Protein AF-A0A848L4Y7-F1 (afdb_monomer)

Radius of gyration: 17.82 Å; Cα contacts (8 Å, |Δi|>4): 142; chains: 1; bounding box: 40×26×56 Å

Mean predicted aligned error: 4.3 Å

InterPro domains:
  IPR000298 Cytochrome c oxidase subunit III-like [PF00510] (8-169)
  IPR000298 Cytochrome c oxidase subunit III-like [PS50253] (1-170)
  IPR013833 Cytochrome c oxidase, subunit III, 4-helical bundle [G3DSA:1.20.120.80] (1-170)
  IPR024791 Cytochrome c oxidase subunit III [PTHR11403] (8-169)
  IPR035973 Cytochrome c oxidase subunit III-like superfamily [SSF81452] (8-169)

Organism: NCBI:txid394095

Structure (mmCIF, N/CA/C/O backbone):
data_AF-A0A848L4Y7-F1
#
_entry.id   AF-A0A848L4Y7-F1
#
loop_
_atom_site.group_PDB
_atom_site.id
_atom_site.type_symbol
_atom_site.label_atom_id
_atom_site.label_alt_id
_atom_site.label_comp_id
_atom_site.label_asym_id
_atom_site.label_entity_id
_atom_site.label_seq_id
_atom_site.pdbx_PDB_ins_code
_atom_site.Cartn_x
_atom_site.Cartn_y
_atom_site.Cartn_z
_atom_site.occupancy
_atom_site.B_iso_or_equiv
_atom_site.auth_seq_id
_atom_site.auth_comp_id
_atom_site.auth_asym_id
_atom_site.auth_atom_id
_atom_site.pdbx_PDB_model_num
ATOM 1 N N . MET A 1 1 ? -18.436 4.339 -3.118 1.00 61.44 1 MET A N 1
ATOM 2 C CA . MET A 1 1 ? -18.628 3.350 -4.202 1.00 61.44 1 MET A CA 1
ATOM 3 C C . MET A 1 1 ? -18.121 3.896 -5.533 1.00 61.44 1 MET A C 1
ATOM 5 O O . MET A 1 1 ? -17.167 3.332 -6.042 1.00 61.44 1 MET A O 1
ATOM 9 N N . LEU A 1 2 ? -18.633 5.034 -6.027 1.00 78.38 2 LEU A N 1
ATOM 10 C CA . LEU A 1 2 ? -18.172 5.661 -7.283 1.00 78.38 2 LEU A CA 1
ATOM 11 C C . LEU A 1 2 ? -16.651 5.911 -7.349 1.00 78.38 2 LEU A C 1
ATOM 13 O O . LEU A 1 2 ? -16.025 5.578 -8.346 1.00 78.38 2 LEU A O 1
ATOM 17 N N . GLY A 1 3 ? -16.038 6.405 -6.266 1.00 82.06 3 GLY A N 1
ATOM 18 C CA . GLY A 1 3 ? -14.586 6.629 -6.229 1.00 82.06 3 GLY A CA 1
ATOM 19 C C . GLY A 1 3 ? -13.758 5.355 -6.437 1.00 82.06 3 GLY A C 1
ATOM 20 O O . GLY A 1 3 ? -12.832 5.358 -7.236 1.00 82.06 3 GLY A O 1
ATOM 21 N N . LEU A 1 4 ? -14.117 4.244 -5.782 1.00 82.69 4 LEU A N 1
ATOM 22 C CA . LEU A 1 4 ? -13.416 2.965 -5.964 1.00 82.69 4 LEU A CA 1
ATOM 23 C C . LEU A 1 4 ? -13.576 2.429 -7.389 1.00 82.69 4 LEU A C 1
ATOM 25 O O . LEU A 1 4 ? -12.629 1.868 -7.927 1.00 82.69 4 LEU A O 1
ATOM 29 N N . ALA A 1 5 ? -14.740 2.628 -8.015 1.00 84.75 5 ALA A N 1
ATOM 30 C CA . ALA A 1 5 ? -14.956 2.243 -9.407 1.00 84.75 5 ALA A CA 1
ATOM 31 C C . ALA A 1 5 ? -14.052 3.045 -10.359 1.00 84.75 5 ALA A C 1
ATOM 33 O O . ALA A 1 5 ? -13.375 2.450 -11.192 1.00 84.75 5 ALA A O 1
ATOM 34 N N . ALA A 1 6 ? -13.959 4.367 -10.177 1.00 89.12 6 ALA A N 1
ATOM 35 C CA . ALA A 1 6 ? -13.058 5.212 -10.962 1.00 89.12 6 ALA A CA 1
ATOM 36 C C . ALA A 1 6 ? -11.585 4.794 -10.795 1.00 89.12 6 ALA A C 1
ATOM 38 O O . ALA A 1 6 ? -10.880 4.600 -11.784 1.00 89.12 6 ALA A O 1
ATOM 39 N N . TRP A 1 7 ? -11.140 4.565 -9.554 1.00 88.31 7 TRP A N 1
ATOM 40 C CA . TRP A 1 7 ? -9.792 4.060 -9.278 1.00 88.31 7 TRP A CA 1
ATOM 41 C C . TRP A 1 7 ? -9.551 2.670 -9.875 1.00 88.31 7 TRP A C 1
ATOM 43 O O . TRP A 1 7 ? -8.465 2.409 -10.385 1.00 88.31 7 TRP A O 1
ATOM 53 N N . SER A 1 8 ? -10.557 1.793 -9.861 1.00 89.06 8 SER A N 1
ATOM 54 C CA . SER A 1 8 ? -10.470 0.470 -10.489 1.00 89.06 8 SER A CA 1
ATOM 55 C C . SER A 1 8 ? -10.250 0.597 -11.993 1.00 89.06 8 SER A C 1
ATOM 57 O O . SER A 1 8 ? -9.305 0.016 -12.515 1.00 89.06 8 SER A O 1
ATOM 59 N N . MET A 1 9 ? -11.073 1.396 -12.682 1.00 92.44 9 MET A N 1
ATOM 60 C CA . MET A 1 9 ? -10.925 1.630 -14.123 1.00 92.44 9 MET A CA 1
ATOM 61 C C . MET A 1 9 ? -9.547 2.200 -14.453 1.00 92.44 9 MET A C 1
ATOM 63 O O . MET A 1 9 ? -8.910 1.748 -15.399 1.00 92.44 9 MET A O 1
ATOM 67 N N . PHE A 1 10 ? -9.065 3.140 -13.641 1.00 90.50 10 PHE A N 1
ATOM 68 C CA . PHE A 1 10 ? -7.756 3.751 -13.818 1.00 90.50 10 PHE A CA 1
ATOM 69 C C . PHE A 1 10 ? -6.608 2.737 -13.700 1.00 90.50 10 PHE A C 1
ATOM 71 O O . PHE A 1 10 ? -5.808 2.610 -14.625 1.00 90.50 10 PHE A O 1
ATOM 78 N N . PHE A 1 11 ? -6.545 1.958 -12.616 1.00 90.19 11 PHE A N 1
ATOM 79 C CA . PHE A 1 11 ? -5.480 0.964 -12.445 1.00 90.19 11 PHE A CA 1
ATOM 80 C C . PHE A 1 11 ? -5.570 -0.187 -13.451 1.00 90.19 11 PHE A C 1
ATOM 82 O O . PHE A 1 11 ? -4.536 -0.645 -13.934 1.00 90.19 11 PHE A O 1
ATOM 89 N N . VAL A 1 12 ? -6.779 -0.630 -13.807 1.00 91.31 12 VAL A N 1
ATOM 90 C CA . VAL A 1 12 ? -6.981 -1.645 -14.851 1.00 91.31 12 VAL A CA 1
ATOM 91 C C . VAL A 1 12 ? -6.497 -1.128 -16.203 1.00 91.31 12 VAL A C 1
ATOM 93 O O . VAL A 1 12 ? -5.766 -1.840 -16.884 1.00 91.31 12 VAL A O 1
ATOM 96 N N . ALA A 1 13 ? -6.830 0.111 -16.572 1.00 90.81 13 ALA A N 1
ATOM 97 C CA . ALA A 1 13 ? -6.381 0.709 -17.827 1.00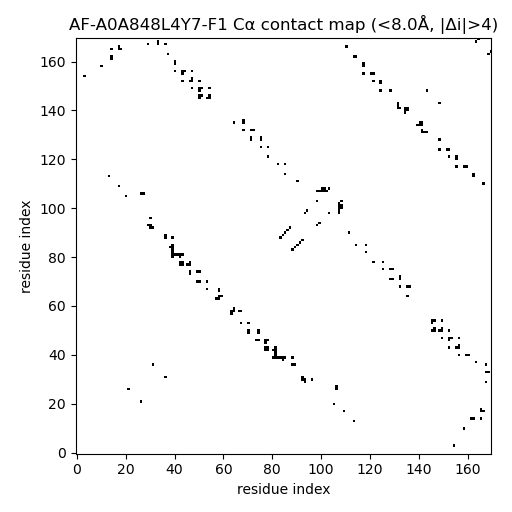 90.81 13 ALA A CA 1
ATOM 98 C C . ALA A 1 13 ? -4.851 0.828 -17.899 1.00 90.81 13 ALA A C 1
ATOM 100 O O . ALA A 1 13 ? -4.261 0.481 -18.920 1.00 90.81 13 ALA A O 1
ATOM 101 N N . LEU A 1 14 ? -4.192 1.257 -16.816 1.00 88.44 14 LEU A N 1
ATOM 102 C CA . LEU A 1 14 ? -2.729 1.352 -16.784 1.00 88.44 14 LEU A CA 1
ATOM 103 C C . LEU A 1 14 ? -2.056 -0.028 -16.820 1.00 88.44 14 LEU A C 1
ATOM 105 O O . LEU A 1 14 ? -1.060 -0.213 -17.513 1.00 88.44 14 LEU A O 1
ATOM 109 N N . THR A 1 15 ? -2.625 -1.010 -16.121 1.00 88.00 15 THR A N 1
ATOM 110 C CA . THR A 1 15 ? -2.140 -2.401 -16.129 1.00 88.00 15 THR A CA 1
ATOM 111 C C . THR A 1 15 ? -2.276 -3.009 -17.527 1.00 88.00 15 THR A C 1
ATOM 113 O O . THR A 1 15 ? -1.338 -3.624 -18.033 1.00 88.00 15 THR A O 1
ATOM 116 N N . PHE A 1 16 ? -3.415 -2.781 -18.188 1.00 89.75 16 PHE A N 1
ATOM 117 C CA . PHE A 1 16 ? -3.637 -3.173 -19.578 1.00 89.75 16 PHE A CA 1
ATOM 118 C C . PHE A 1 16 ? -2.634 -2.504 -20.522 1.00 89.75 16 PHE A C 1
ATOM 120 O O . PHE A 1 16 ? -2.051 -3.181 -21.364 1.00 89.75 16 PHE A O 1
ATOM 127 N N . ALA A 1 17 ? -2.391 -1.199 -20.361 1.00 88.56 17 ALA A N 1
ATOM 128 C CA . ALA A 1 17 ? -1.416 -0.476 -21.170 1.00 88.56 17 ALA A CA 1
ATOM 129 C C . ALA A 1 17 ? -0.012 -1.087 -21.041 1.00 88.56 17 ALA A C 1
ATOM 131 O O . ALA A 1 17 ? 0.658 -1.286 -22.051 1.00 88.56 17 ALA A O 1
ATOM 132 N N . VAL A 1 18 ? 0.414 -1.462 -19.831 1.00 88.81 18 VAL A N 1
ATOM 133 C CA . VAL A 1 18 ? 1.696 -2.157 -19.635 1.00 88.81 18 VAL A CA 1
ATOM 134 C C . VAL A 1 18 ? 1.720 -3.513 -20.322 1.00 88.81 18 VAL A C 1
ATOM 136 O O . VAL A 1 18 ? 2.665 -3.786 -21.058 1.00 88.81 18 VAL A O 1
ATOM 139 N N . GLY A 1 19 ? 0.678 -4.331 -20.156 1.00 87.31 19 GLY A N 1
ATOM 140 C CA . GLY A 1 19 ? 0.574 -5.610 -20.864 1.00 87.31 19 GLY A CA 1
ATOM 141 C C . GLY A 1 19 ? 0.664 -5.438 -22.385 1.00 87.31 19 GLY A C 1
ATOM 142 O O . GLY A 1 19 ? 1.368 -6.184 -23.059 1.00 87.31 19 GLY A O 1
ATOM 143 N N . TRP A 1 20 ? 0.026 -4.397 -22.921 1.00 88.44 20 TRP A N 1
ATOM 144 C CA . TRP A 1 20 ? 0.090 -4.051 -24.338 1.00 88.44 20 TRP A CA 1
ATOM 145 C C . TRP A 1 20 ? 1.500 -3.691 -24.819 1.00 88.44 20 TRP A C 1
ATOM 147 O O . TRP A 1 20 ? 1.932 -4.187 -25.861 1.00 88.44 20 TRP A O 1
ATOM 157 N N . TYR A 1 21 ? 2.237 -2.869 -24.067 1.00 87.00 21 TYR A N 1
ATOM 158 C CA . TYR A 1 21 ? 3.617 -2.511 -24.415 1.00 87.00 21 TYR A CA 1
ATOM 159 C C . TYR A 1 21 ? 4.590 -3.683 -24.260 1.00 87.00 21 TYR A C 1
ATOM 161 O O . TYR A 1 21 ? 5.470 -3.846 -25.100 1.00 87.00 21 TYR A O 1
ATOM 169 N N . ARG A 1 22 ? 4.390 -4.563 -23.270 1.00 86.81 22 ARG A N 1
ATOM 170 C CA . ARG A 1 2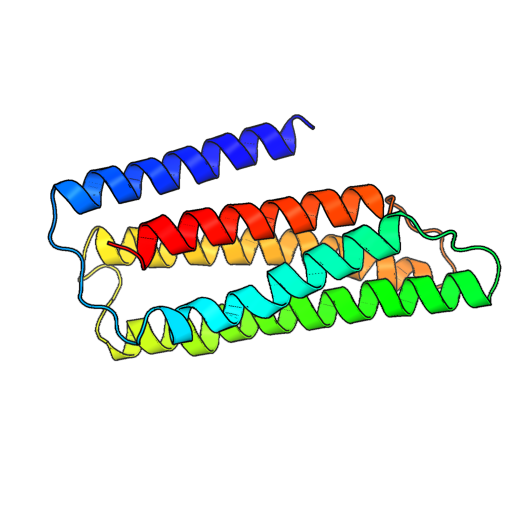2 ? 5.212 -5.775 -23.084 1.00 86.81 22 ARG A CA 1
ATOM 171 C C . ARG A 1 22 ? 5.137 -6.756 -24.249 1.00 86.81 22 ARG A C 1
ATOM 173 O O . ARG A 1 22 ? 6.084 -7.498 -24.477 1.00 86.81 22 ARG A O 1
ATOM 180 N N . MET A 1 23 ? 4.044 -6.742 -25.010 1.00 86.75 23 MET A N 1
ATOM 181 C CA . MET A 1 23 ? 3.923 -7.539 -26.236 1.00 86.75 23 MET A CA 1
ATOM 182 C C . MET A 1 23 ? 4.697 -6.950 -27.428 1.00 86.75 23 MET A C 1
ATOM 184 O O . MET A 1 23 ? 4.797 -7.602 -28.465 1.00 86.75 23 MET A O 1
ATOM 188 N N . ARG A 1 24 ? 5.194 -5.711 -27.323 1.00 86.50 24 ARG A N 1
ATOM 189 C CA . ARG A 1 24 ? 5.793 -4.952 -28.435 1.00 86.50 24 ARG A CA 1
ATOM 190 C C . ARG A 1 24 ? 7.247 -4.576 -28.199 1.00 86.50 24 ARG A C 1
ATOM 192 O O . ARG A 1 24 ? 7.999 -4.462 -29.161 1.00 86.50 24 ARG A O 1
ATOM 199 N N . GLU A 1 25 ? 7.628 -4.382 -26.944 1.00 81.50 25 GLU A N 1
ATOM 200 C CA . GLU A 1 25 ? 8.969 -3.974 -26.547 1.00 81.50 25 GLU A CA 1
ATOM 201 C C . GLU A 1 25 ? 9.595 -5.025 -25.622 1.00 81.50 25 GLU A C 1
ATOM 203 O O . GLU A 1 25 ? 8.898 -5.574 -24.762 1.00 81.50 25 GLU A O 1
ATOM 208 N N . PRO A 1 26 ? 10.904 -5.310 -25.763 1.00 83.56 26 PRO A N 1
ATOM 209 C CA . PRO A 1 26 ? 11.611 -6.174 -24.830 1.00 83.56 26 PRO A CA 1
ATOM 210 C C . PRO A 1 26 ? 11.500 -5.625 -23.406 1.00 83.56 26 PRO A C 1
ATOM 212 O O . PRO A 1 26 ? 11.896 -4.493 -23.130 1.00 83.56 26 PRO A O 1
ATOM 215 N N . TRP A 1 27 ? 10.968 -6.431 -22.489 1.00 86.19 27 TRP A N 1
ATOM 216 C CA . TRP A 1 27 ? 10.927 -6.061 -21.078 1.00 86.19 27 TRP A CA 1
ATOM 217 C C . TRP A 1 27 ? 12.290 -6.327 -20.428 1.00 86.19 27 TRP A C 1
ATOM 219 O O . TRP A 1 27 ? 12.876 -7.385 -20.684 1.00 86.19 27 TRP A O 1
ATOM 229 N N . PRO A 1 28 ? 12.806 -5.414 -19.588 1.00 88.81 28 PRO A N 1
ATOM 230 C CA . PRO A 1 28 ? 14.099 -5.597 -18.945 1.00 88.81 28 PRO A CA 1
ATOM 231 C C . PRO A 1 28 ? 14.109 -6.848 -18.051 1.00 88.81 28 PRO A C 1
ATOM 233 O O . PRO A 1 28 ? 13.078 -7.201 -17.460 1.00 88.81 28 PRO A O 1
ATOM 236 N N . PRO A 1 29 ? 15.265 -7.527 -17.931 1.00 90.44 29 PRO A N 1
ATOM 237 C CA . PRO A 1 29 ? 15.406 -8.654 -17.021 1.00 90.44 29 PRO A CA 1
ATOM 238 C C . PRO A 1 29 ? 15.150 -8.210 -15.577 1.00 90.44 29 PRO A C 1
ATOM 240 O O . PRO A 1 29 ? 15.443 -7.080 -15.185 1.00 90.44 29 PRO A O 1
ATOM 243 N N . LEU A 1 30 ? 14.580 -9.112 -14.777 1.00 92.00 30 LEU A N 1
ATOM 244 C CA . LEU A 1 30 ? 14.271 -8.808 -13.386 1.00 92.00 30 LEU A CA 1
ATOM 245 C C . LEU A 1 30 ? 15.560 -8.658 -12.560 1.00 92.00 30 LEU A C 1
ATOM 247 O O . LEU A 1 30 ? 16.443 -9.512 -12.661 1.00 92.00 30 LEU A O 1
ATOM 251 N N . PRO A 1 31 ? 15.642 -7.653 -11.668 1.00 91.94 31 PRO A N 1
ATOM 252 C CA . PRO A 1 31 ? 16.822 -7.434 -10.829 1.00 91.94 31 PRO A CA 1
ATOM 253 C C . PRO A 1 31 ? 16.983 -8.495 -9.731 1.00 91.94 31 PRO A C 1
ATOM 255 O O . PRO A 1 31 ? 18.067 -8.676 -9.183 1.00 91.94 31 PRO A O 1
ATOM 258 N N . LEU A 1 32 ? 15.886 -9.165 -9.370 1.00 93.50 32 LEU A N 1
ATOM 259 C CA . LEU A 1 32 ? 15.784 -10.170 -8.316 1.00 93.50 32 LEU A CA 1
ATOM 260 C C . LEU A 1 32 ? 14.794 -11.255 -8.754 1.00 93.50 32 LEU A C 1
ATOM 262 O O . LEU A 1 32 ? 14.016 -11.062 -9.689 1.00 93.50 32 LEU A O 1
ATOM 266 N N . SER A 1 33 ? 14.774 -12.391 -8.050 1.00 94.44 33 SER A N 1
ATOM 267 C CA . SER A 1 33 ? 13.760 -13.417 -8.306 1.00 94.44 33 SER A CA 1
ATOM 268 C C . SER A 1 33 ? 12.343 -12.872 -8.046 1.00 94.44 33 SER A C 1
ATOM 270 O O . SER A 1 33 ? 12.162 -12.061 -7.129 1.00 94.44 33 SER A O 1
ATOM 272 N N . PRO A 1 34 ? 11.312 -13.341 -8.780 1.00 93.50 34 PRO A N 1
ATOM 273 C CA . PRO A 1 34 ? 9.931 -12.904 -8.559 1.00 93.50 34 PRO A CA 1
ATOM 274 C C . PRO A 1 34 ? 9.489 -13.048 -7.095 1.00 93.50 34 PRO A C 1
ATOM 276 O O . PRO A 1 34 ? 8.859 -12.158 -6.536 1.00 93.50 34 PRO A O 1
ATOM 279 N N . VAL A 1 35 ? 9.913 -14.127 -6.429 1.00 94.19 35 VAL A N 1
ATOM 280 C CA . VAL A 1 35 ? 9.612 -14.380 -5.011 1.00 94.19 35 VAL A CA 1
ATOM 281 C C . VAL A 1 35 ? 10.127 -13.261 -4.104 1.00 94.19 35 VAL A C 1
ATOM 283 O O . VAL A 1 35 ? 9.398 -12.816 -3.220 1.00 94.19 35 VAL A O 1
ATOM 286 N N . LEU A 1 36 ? 11.354 -12.776 -4.323 1.00 94.81 36 LEU A N 1
ATOM 287 C CA . LEU A 1 36 ? 11.899 -11.661 -3.544 1.00 94.81 36 LEU A CA 1
ATOM 288 C C . LEU A 1 36 ? 11.128 -10.366 -3.821 1.00 94.81 36 LEU A C 1
ATOM 290 O O . LEU A 1 36 ? 10.795 -9.639 -2.888 1.00 94.81 36 LEU A O 1
ATOM 294 N N . LEU A 1 37 ? 10.769 -10.114 -5.082 1.00 94.00 37 LEU A N 1
ATOM 295 C CA . LEU A 1 37 ? 9.968 -8.950 -5.476 1.00 94.00 37 LEU A CA 1
ATOM 296 C C . LEU A 1 37 ? 8.529 -9.000 -4.929 1.00 94.00 37 LEU A C 1
ATOM 298 O O . LEU A 1 37 ? 7.886 -7.959 -4.804 1.00 94.00 37 LEU A O 1
ATOM 302 N N . ALA A 1 38 ? 8.030 -10.182 -4.553 1.00 95.31 38 ALA A N 1
ATOM 303 C CA . ALA A 1 38 ? 6.717 -10.361 -3.937 1.00 95.31 38 ALA A CA 1
ATOM 304 C C . ALA A 1 38 ? 6.696 -10.051 -2.429 1.00 95.31 38 ALA A C 1
ATOM 306 O O . ALA A 1 38 ? 5.622 -9.796 -1.877 1.00 95.31 38 ALA A O 1
ATOM 307 N N . LEU A 1 39 ? 7.853 -10.056 -1.750 1.00 96.12 39 LEU A N 1
ATOM 308 C CA . LEU A 1 39 ? 7.941 -9.890 -0.292 1.00 96.12 39 LEU A CA 1
ATOM 309 C C . LEU A 1 39 ? 7.244 -8.629 0.247 1.00 96.12 39 LEU A C 1
ATOM 311 O O . LEU A 1 39 ? 6.551 -8.748 1.262 1.00 96.12 39 LEU A O 1
ATOM 315 N N . PRO A 1 40 ? 7.336 -7.446 -0.398 1.00 95.94 40 PRO A N 1
ATOM 316 C CA . PRO A 1 40 ? 6.637 -6.256 0.080 1.00 95.94 40 PRO A CA 1
ATOM 317 C C . PRO A 1 40 ? 5.115 -6.438 0.133 1.00 95.94 40 PRO A C 1
ATOM 319 O O . PRO A 1 40 ? 4.465 -5.841 0.986 1.00 95.94 40 PRO A O 1
ATOM 322 N N . GLY A 1 41 ? 4.534 -7.296 -0.711 1.00 96.38 41 GLY A N 1
ATOM 323 C CA . GLY A 1 41 ? 3.096 -7.564 -0.719 1.00 96.38 41 GLY A CA 1
ATOM 324 C C . GLY A 1 41 ? 2.591 -8.405 0.453 1.00 96.38 41 GLY A C 1
ATOM 325 O O . GLY A 1 41 ? 1.393 -8.386 0.741 1.00 96.38 41 GLY A O 1
ATOM 326 N N . LEU A 1 42 ? 3.470 -9.105 1.180 1.00 97.00 42 LEU A N 1
ATOM 327 C CA . LEU A 1 42 ? 3.076 -9.912 2.341 1.00 97.00 42 LEU A CA 1
ATOM 328 C C . LEU A 1 42 ? 2.370 -9.067 3.424 1.00 97.00 42 LEU A C 1
ATOM 330 O O . LEU A 1 42 ? 1.279 -9.460 3.850 1.00 97.00 42 LEU A O 1
ATOM 334 N N . PRO A 1 43 ? 2.891 -7.888 3.827 1.00 98.00 43 PRO A N 1
ATOM 335 C CA . PRO A 1 43 ? 2.170 -6.960 4.694 1.00 98.00 43 PRO A CA 1
ATOM 336 C C . PRO A 1 43 ? 0.771 -6.558 4.205 1.00 98.00 43 PRO A C 1
ATOM 338 O O . PRO A 1 43 ? -0.137 -6.424 5.028 1.00 98.00 43 PRO A O 1
ATOM 341 N N . LEU A 1 44 ? 0.559 -6.393 2.892 1.00 97.31 44 LEU A N 1
ATOM 342 C CA . LEU A 1 44 ? -0.762 -6.058 2.344 1.00 97.31 44 LEU A CA 1
ATOM 343 C C . LEU A 1 44 ? -1.748 -7.208 2.549 1.00 97.31 44 LEU A C 1
ATOM 345 O O . LEU A 1 44 ? -2.849 -6.995 3.059 1.00 97.31 44 LEU A O 1
ATOM 349 N N . ILE A 1 45 ? -1.337 -8.435 2.222 1.00 97.19 45 ILE A N 1
ATOM 350 C CA . ILE A 1 45 ? -2.160 -9.637 2.404 1.00 97.19 45 ILE A CA 1
ATOM 351 C C . ILE A 1 45 ? -2.468 -9.848 3.893 1.00 97.19 45 ILE A C 1
ATOM 353 O O . ILE A 1 45 ? -3.624 -10.064 4.266 1.00 97.19 45 ILE A O 1
ATOM 357 N N . ALA A 1 46 ? -1.462 -9.712 4.759 1.00 97.62 46 ALA A N 1
ATOM 358 C CA . ALA A 1 46 ? -1.637 -9.809 6.204 1.00 97.62 46 ALA A CA 1
ATOM 359 C C . ALA A 1 46 ? -2.618 -8.748 6.731 1.00 97.62 46 ALA A C 1
ATOM 361 O O . ALA A 1 46 ? -3.550 -9.080 7.468 1.00 97.62 46 ALA A O 1
ATOM 362 N N . GLY A 1 47 ? -2.467 -7.490 6.305 1.00 96.69 47 GLY A N 1
ATOM 363 C CA . GLY A 1 47 ? -3.345 -6.387 6.702 1.00 96.69 47 GLY A CA 1
ATOM 364 C C . GLY A 1 47 ? -4.776 -6.553 6.197 1.00 96.69 47 GLY A C 1
ATOM 365 O O . GLY A 1 47 ? -5.724 -6.236 6.912 1.00 96.69 47 GLY A O 1
ATOM 366 N N . SER A 1 48 ? -4.940 -7.140 5.010 1.00 95.81 48 SER A N 1
ATOM 367 C CA . SER A 1 48 ? -6.230 -7.460 4.398 1.00 95.81 48 SER A CA 1
ATOM 368 C C . SER A 1 48 ? -6.995 -8.463 5.263 1.00 95.81 48 SER A C 1
ATOM 370 O O . SER A 1 48 ? -8.131 -8.211 5.671 1.00 95.81 48 SER A O 1
ATOM 372 N N . ILE A 1 49 ? -6.342 -9.562 5.648 1.00 95.81 49 ILE A N 1
ATOM 373 C CA . ILE A 1 49 ? -6.924 -10.574 6.539 1.00 95.81 49 ILE A CA 1
ATOM 374 C C . ILE A 1 49 ? -7.209 -9.979 7.928 1.00 95.81 49 ILE A C 1
ATOM 376 O O . ILE A 1 49 ? -8.270 -10.226 8.509 1.00 95.81 49 ILE A O 1
ATOM 380 N N . TRP A 1 50 ? -6.275 -9.187 8.458 1.00 95.50 50 TRP A N 1
ATOM 381 C CA . TRP A 1 50 ? -6.392 -8.543 9.764 1.00 95.50 50 TRP A CA 1
ATOM 382 C C . TRP A 1 50 ? -7.599 -7.602 9.834 1.00 95.50 50 TRP A C 1
ATOM 384 O O . TRP A 1 50 ? -8.447 -7.756 10.714 1.00 95.50 50 TRP A O 1
ATOM 394 N N . LEU A 1 51 ? -7.729 -6.675 8.879 1.00 93.75 51 LEU A N 1
ATOM 395 C CA . LEU A 1 51 ? -8.853 -5.739 8.800 1.00 93.75 51 LEU A CA 1
ATOM 396 C C . LEU A 1 51 ? -10.175 -6.441 8.524 1.00 93.75 51 LEU A C 1
ATOM 398 O O . LEU A 1 51 ? -11.192 -6.048 9.092 1.00 93.75 51 LEU A O 1
ATOM 402 N N . HIS A 1 52 ? -10.175 -7.494 7.705 1.00 93.94 52 HIS A N 1
ATOM 403 C CA . HIS A 1 52 ? -11.379 -8.281 7.472 1.00 93.94 52 HIS A CA 1
ATOM 404 C C . HIS A 1 52 ? -11.911 -8.872 8.783 1.00 93.94 52 HIS A C 1
ATOM 406 O O . HIS A 1 52 ? -13.087 -8.701 9.110 1.00 93.94 52 HIS A O 1
ATOM 412 N N . ARG A 1 53 ? -11.039 -9.504 9.580 1.00 92.88 53 ARG A N 1
ATOM 413 C CA . ARG A 1 53 ? -11.412 -10.052 10.894 1.00 92.88 53 ARG A CA 1
ATOM 414 C C . ARG A 1 53 ? -11.817 -8.954 11.873 1.00 92.88 53 ARG A C 1
ATOM 416 O O . ARG A 1 53 ? -12.848 -9.089 12.526 1.00 92.88 53 ARG A O 1
ATOM 423 N N . ALA A 1 54 ? -11.057 -7.861 11.928 1.00 91.50 54 ALA A N 1
ATOM 424 C CA . ALA A 1 54 ? -11.368 -6.709 12.768 1.00 91.50 54 ALA A CA 1
ATOM 425 C C . ALA A 1 54 ? -12.749 -6.123 12.431 1.00 91.50 54 ALA A C 1
ATOM 427 O O . ALA A 1 54 ? -13.544 -5.867 13.324 1.00 91.50 54 ALA A O 1
ATOM 428 N N . SER A 1 55 ? -13.099 -6.002 11.148 1.00 90.31 55 SER A N 1
ATOM 429 C CA . SER A 1 55 ? -14.386 -5.443 10.711 1.00 90.31 55 SER A CA 1
ATOM 430 C C . SER A 1 55 ? -15.618 -6.239 11.159 1.00 90.31 55 SER A C 1
ATOM 432 O O . SER A 1 55 ? -16.722 -5.700 11.149 1.00 90.31 55 SER A O 1
ATOM 434 N N . ARG A 1 56 ? -15.438 -7.506 11.554 1.00 88.75 56 ARG A N 1
ATOM 435 C CA . ARG A 1 56 ? -16.503 -8.390 12.051 1.00 88.75 56 ARG A CA 1
ATOM 436 C C . ARG A 1 56 ? -16.596 -8.424 13.577 1.00 88.75 56 ARG A C 1
ATOM 438 O O . ARG A 1 56 ? -17.521 -9.034 14.104 1.00 88.75 56 ARG A O 1
ATOM 445 N N . ALA A 1 57 ? -15.641 -7.822 14.282 1.00 87.62 57 ALA A N 1
ATOM 446 C CA . ALA A 1 57 ? -15.628 -7.777 15.735 1.00 87.62 57 ALA A CA 1
ATOM 447 C C . ALA A 1 57 ? -16.426 -6.579 16.268 1.00 87.62 57 ALA A C 1
ATOM 449 O O . ALA A 1 57 ? -16.469 -5.511 15.658 1.00 87.62 57 ALA A O 1
ATOM 450 N N . THR A 1 58 ? -17.012 -6.751 17.451 1.00 85.19 58 THR A N 1
ATOM 451 C CA . THR A 1 58 ? -17.672 -5.669 18.186 1.00 85.19 58 THR A CA 1
ATOM 452 C C . THR A 1 58 ? -16.670 -4.995 19.116 1.00 85.19 58 THR A C 1
ATOM 454 O O . THR A 1 58 ? -16.020 -5.656 19.928 1.00 85.19 58 THR A O 1
ATOM 457 N N . TYR A 1 59 ? -16.568 -3.671 19.021 1.00 86.56 59 TYR A N 1
ATOM 458 C CA . TYR A 1 59 ? -15.705 -2.852 19.869 1.00 86.56 59 TYR A CA 1
ATOM 459 C C . TYR A 1 59 ? -16.583 -1.984 20.768 1.00 86.56 59 TYR A C 1
ATOM 461 O O . TYR A 1 59 ? -16.981 -0.889 20.384 1.00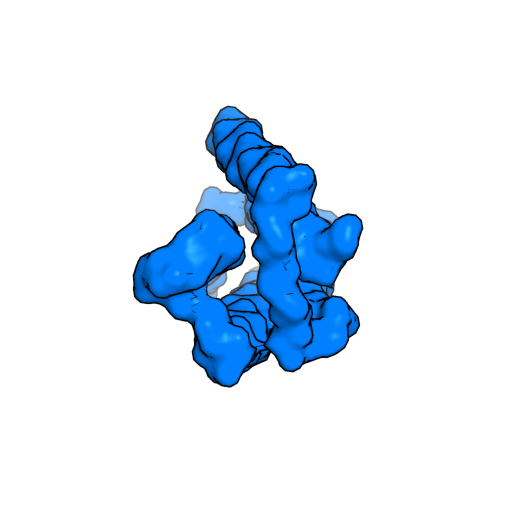 86.56 59 TYR A O 1
ATOM 469 N N . ALA A 1 60 ? -16.912 -2.502 21.951 1.00 83.88 60 ALA A N 1
ATOM 470 C CA . ALA A 1 60 ? -17.706 -1.801 22.955 1.00 83.88 60 ALA A CA 1
ATOM 471 C C . ALA A 1 60 ? -16.917 -1.640 24.261 1.00 83.88 60 ALA A C 1
ATOM 473 O O . ALA A 1 60 ? -16.096 -2.489 24.615 1.00 83.88 60 ALA A O 1
ATOM 474 N N . GLY A 1 61 ? -17.173 -0.539 24.968 1.00 86.12 61 GLY A N 1
ATOM 475 C CA . GLY A 1 61 ? -16.520 -0.220 26.236 1.00 86.12 61 GLY A CA 1
ATOM 476 C C . GLY A 1 61 ? -15.014 0.087 26.130 1.00 86.12 61 GLY A C 1
ATOM 477 O O . GLY A 1 61 ? -14.451 0.143 25.029 1.00 86.12 61 GLY A O 1
ATOM 478 N N . PRO A 1 62 ? -14.340 0.285 27.278 1.00 85.06 62 PRO A N 1
ATOM 479 C CA . PRO A 1 62 ? -12.921 0.655 27.334 1.00 85.06 62 PRO A CA 1
ATOM 480 C C . PRO A 1 62 ? -11.989 -0.388 26.700 1.00 85.06 62 PRO A C 1
ATOM 482 O O . PRO A 1 62 ? -11.037 -0.047 25.996 1.00 85.06 62 PRO A O 1
ATOM 485 N N . GLU A 1 63 ? -12.283 -1.677 26.886 1.00 87.69 63 GLU A N 1
ATOM 486 C CA . GLU A 1 63 ? -11.499 -2.757 26.278 1.00 87.69 63 GLU A CA 1
ATOM 487 C C . GLU A 1 63 ? -11.679 -2.824 24.761 1.00 87.69 63 GLU A C 1
ATOM 489 O O . GLU A 1 63 ? -10.704 -3.009 24.028 1.00 87.69 63 GLU A O 1
ATOM 494 N N . GLY A 1 64 ? -12.908 -2.626 24.273 1.00 87.56 64 GLY A N 1
ATOM 495 C CA . GLY A 1 64 ? -13.191 -2.515 22.845 1.00 87.56 64 GLY A CA 1
ATOM 496 C C . GLY A 1 64 ? -12.433 -1.349 22.218 1.00 87.56 64 GLY A C 1
ATOM 497 O O . GLY A 1 64 ? -11.796 -1.516 21.181 1.00 87.56 64 GLY A O 1
ATOM 498 N N . HIS A 1 65 ? -12.404 -0.198 22.887 1.00 86.94 65 HIS A N 1
ATOM 499 C CA . HIS A 1 65 ? -11.637 0.960 22.435 1.00 86.94 65 HIS A CA 1
ATOM 500 C C . HIS A 1 65 ? -10.136 0.645 22.305 1.00 86.94 65 HIS A C 1
ATOM 502 O O . HIS A 1 65 ? -9.531 0.901 21.261 1.00 86.94 65 HIS A O 1
ATOM 508 N N . ARG A 1 66 ? -9.539 0.007 23.322 1.00 89.94 66 ARG A N 1
ATOM 509 C CA . ARG A 1 66 ? -8.129 -0.418 23.286 1.00 89.94 66 ARG A CA 1
ATOM 510 C C . ARG A 1 66 ? -7.854 -1.399 22.143 1.00 89.94 66 ARG A C 1
ATOM 512 O O . ARG A 1 66 ? -6.875 -1.244 21.417 1.00 89.94 66 ARG A O 1
ATOM 519 N N . ARG A 1 67 ? -8.722 -2.396 21.953 1.00 91.31 67 ARG A N 1
ATOM 520 C CA . ARG A 1 67 ? -8.600 -3.385 20.867 1.00 91.31 67 ARG A CA 1
ATOM 521 C C . ARG A 1 67 ? -8.713 -2.743 19.486 1.00 91.31 67 ARG A C 1
ATOM 523 O O . ARG A 1 67 ? -8.012 -3.172 18.572 1.00 91.31 67 ARG A O 1
ATOM 530 N N . LEU A 1 68 ? -9.560 -1.726 19.334 1.00 91.00 68 LEU A N 1
ATOM 531 C CA . LEU A 1 68 ? -9.688 -0.976 18.088 1.00 91.00 68 LEU A CA 1
ATOM 532 C C . LEU A 1 68 ? -8.406 -0.194 17.782 1.00 91.00 68 LEU A C 1
ATOM 534 O O . LEU A 1 68 ? -7.901 -0.279 16.666 1.00 91.00 68 LEU A O 1
ATOM 538 N N . LEU A 1 69 ? -7.828 0.491 18.775 1.00 92.12 69 LEU A N 1
ATOM 539 C CA . LEU A 1 69 ? -6.541 1.178 18.618 1.00 92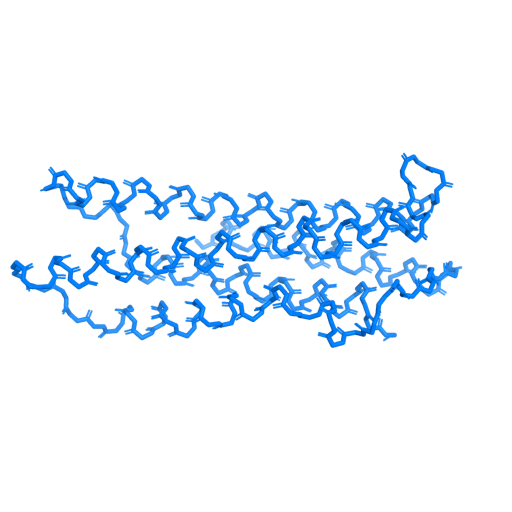.12 69 LEU A CA 1
ATOM 540 C C . LEU A 1 69 ? -5.412 0.220 18.227 1.00 92.12 69 LEU A C 1
ATOM 542 O O . LEU A 1 69 ? -4.654 0.527 17.312 1.00 92.12 69 LEU A O 1
ATOM 546 N N . ILE A 1 70 ? -5.332 -0.956 18.858 1.00 93.06 70 ILE A N 1
ATOM 547 C CA . ILE A 1 70 ? -4.355 -1.995 18.489 1.00 93.06 70 ILE A CA 1
ATOM 548 C C . ILE A 1 70 ? -4.575 -2.448 17.042 1.00 93.06 70 ILE A C 1
ATOM 550 O O . ILE A 1 70 ? -3.615 -2.579 16.284 1.00 93.06 70 ILE A O 1
ATOM 554 N N . ALA A 1 71 ? -5.831 -2.658 16.637 1.00 93.06 71 ALA A N 1
ATOM 555 C CA . ALA A 1 71 ? -6.146 -3.076 15.279 1.00 93.06 71 ALA A CA 1
ATOM 556 C C . ALA A 1 71 ? -5.711 -2.030 14.241 1.00 93.06 71 ALA A C 1
ATOM 558 O O . ALA A 1 71 ? -5.084 -2.403 13.252 1.00 93.06 71 ALA A O 1
ATOM 559 N N . LEU A 1 72 ? -5.994 -0.743 14.476 1.00 93.69 72 LEU A N 1
ATOM 560 C CA . LEU A 1 72 ? -5.580 0.344 13.582 1.00 93.69 72 LEU A CA 1
ATOM 561 C C . LEU A 1 72 ? -4.057 0.552 13.597 1.00 93.69 72 LEU A C 1
ATOM 563 O O . LEU A 1 72 ? -3.456 0.720 12.540 1.00 93.69 72 LEU A O 1
ATOM 567 N N . GLY A 1 73 ? -3.423 0.481 14.770 1.00 95.25 73 GLY A N 1
ATOM 568 C CA . GLY A 1 73 ? -1.971 0.590 14.918 1.00 95.25 73 GLY A CA 1
ATOM 569 C C . GLY A 1 73 ? -1.219 -0.512 14.171 1.00 95.25 73 GLY A C 1
ATOM 570 O O . GLY A 1 73 ? -0.279 -0.222 13.436 1.00 95.25 73 GLY A O 1
ATOM 571 N N . GLY A 1 74 ? -1.676 -1.765 14.272 1.00 95.94 74 GLY A N 1
ATOM 572 C CA . GLY A 1 74 ? -1.087 -2.882 13.527 1.00 95.94 74 GLY A CA 1
ATOM 573 C C . GLY A 1 74 ? -1.170 -2.688 12.011 1.00 95.94 74 GLY A C 1
ATOM 574 O O . GLY A 1 74 ? -0.212 -2.950 11.291 1.00 95.94 74 GLY A O 1
ATOM 575 N N . VAL A 1 75 ? -2.285 -2.147 11.524 1.00 95.44 75 VAL A N 1
ATOM 576 C CA . VAL A 1 75 ? -2.488 -1.852 10.099 1.00 95.44 75 VAL A CA 1
ATOM 577 C C . VAL A 1 75 ? -1.568 -0.730 9.615 1.00 95.44 75 VAL A C 1
ATOM 579 O O . VAL A 1 75 ? -1.004 -0.832 8.527 1.00 95.44 75 VAL A O 1
ATOM 582 N N . LEU A 1 76 ? -1.346 0.305 10.430 1.00 97.12 76 LEU A N 1
ATOM 583 C CA . LEU A 1 76 ? -0.373 1.357 10.122 1.00 97.12 76 LEU A CA 1
ATOM 584 C C . LEU A 1 76 ? 1.049 0.796 9.994 1.00 97.12 76 LEU A C 1
ATOM 586 O O . LEU A 1 76 ? 1.749 1.130 9.039 1.00 97.12 76 LEU A O 1
ATOM 590 N N . VAL A 1 77 ? 1.451 -0.100 10.902 1.00 98.19 77 VAL A N 1
ATOM 591 C CA . VAL A 1 77 ? 2.758 -0.777 10.836 1.00 98.19 77 VAL A CA 1
ATOM 592 C C . VAL A 1 77 ? 2.879 -1.609 9.561 1.00 98.19 77 VAL A C 1
ATOM 594 O O . VAL A 1 77 ? 3.858 -1.465 8.833 1.00 98.19 77 VAL A O 1
ATOM 597 N N . LEU A 1 78 ? 1.874 -2.430 9.241 1.00 98.19 78 LEU A N 1
ATOM 598 C CA . LEU A 1 78 ? 1.877 -3.250 8.025 1.00 98.19 78 LEU A CA 1
ATOM 599 C C . LEU A 1 78 ? 1.971 -2.395 6.755 1.00 98.19 78 LEU A C 1
ATOM 601 O O . LEU A 1 78 ? 2.680 -2.750 5.816 1.00 98.19 78 LEU A O 1
ATOM 605 N N . GLY A 1 79 ? 1.307 -1.242 6.726 1.00 97.50 79 GLY A N 1
ATOM 606 C CA . GLY A 1 79 ? 1.380 -0.348 5.577 1.00 97.50 79 GLY A CA 1
ATOM 607 C C . GLY A 1 79 ? 2.708 0.389 5.463 1.00 97.50 79 GLY A C 1
ATOM 608 O O . GLY A 1 79 ? 3.205 0.594 4.353 1.00 97.50 79 GLY A O 1
ATOM 609 N N . GLY A 1 80 ? 3.315 0.729 6.601 1.00 97.75 80 GLY A N 1
ATOM 610 C CA . GLY A 1 80 ? 4.687 1.221 6.660 1.00 97.75 80 GLY A CA 1
ATOM 611 C C . GLY A 1 80 ? 5.677 0.189 6.119 1.00 97.75 80 GLY A C 1
ATOM 612 O O . GLY A 1 80 ? 6.503 0.531 5.278 1.00 97.75 80 GLY A O 1
ATOM 613 N N . LEU A 1 81 ? 5.539 -1.082 6.514 1.00 98.19 81 LEU A N 1
ATOM 614 C CA . LEU A 1 81 ? 6.368 -2.183 6.007 1.00 98.19 81 LEU A CA 1
ATOM 615 C C . LEU A 1 81 ? 6.218 -2.374 4.493 1.00 98.19 81 LEU A C 1
ATOM 617 O O . LEU A 1 81 ? 7.226 -2.526 3.808 1.00 98.19 81 LEU A O 1
ATOM 621 N N . TYR A 1 82 ? 4.993 -2.314 3.960 1.00 97.94 82 TYR A N 1
ATOM 622 C CA . TYR A 1 82 ? 4.771 -2.336 2.511 1.00 97.94 82 TYR A CA 1
ATOM 623 C C . TYR A 1 82 ? 5.500 -1.179 1.816 1.00 97.94 82 TYR A C 1
ATOM 625 O O . TYR A 1 82 ? 6.258 -1.400 0.876 1.00 97.94 82 TYR A O 1
ATOM 633 N N . THR A 1 83 ? 5.308 0.049 2.304 1.00 97.12 83 THR A N 1
ATOM 634 C CA . THR A 1 83 ? 5.892 1.256 1.697 1.00 97.12 83 THR A CA 1
ATOM 635 C C . THR A 1 83 ? 7.421 1.211 1.728 1.00 97.12 83 THR A C 1
ATOM 637 O O . THR A 1 83 ? 8.072 1.482 0.719 1.00 97.12 83 THR A O 1
ATOM 640 N N . ALA A 1 84 ? 7.998 0.803 2.861 1.00 97.00 84 ALA A N 1
ATOM 641 C CA . ALA A 1 84 ? 9.436 0.628 3.022 1.00 97.00 84 ALA A CA 1
ATOM 642 C C . ALA A 1 84 ? 9.983 -0.497 2.133 1.00 97.00 84 ALA A C 1
ATOM 644 O O . ALA A 1 84 ? 11.035 -0.329 1.526 1.00 97.00 84 ALA A O 1
ATOM 645 N N . GLY A 1 85 ? 9.266 -1.618 2.001 1.00 96.62 85 GLY A N 1
ATOM 646 C CA . GLY A 1 85 ? 9.633 -2.705 1.094 1.00 96.62 85 GLY A CA 1
ATOM 647 C C . GLY A 1 85 ? 9.567 -2.286 -0.376 1.00 96.62 85 GLY A C 1
ATOM 648 O O . GLY A 1 85 ? 10.474 -2.591 -1.146 1.00 96.62 85 GLY A O 1
ATOM 649 N N . GLN A 1 86 ? 8.546 -1.525 -0.769 1.00 96.00 86 GLN A N 1
ATOM 650 C CA . GLN A 1 86 ? 8.424 -1.025 -2.135 1.00 96.00 86 GLN A CA 1
ATOM 651 C C . GLN A 1 86 ? 9.580 -0.066 -2.469 1.00 96.00 86 GLN A C 1
ATOM 653 O O . GLN A 1 86 ? 10.262 -0.254 -3.475 1.00 96.00 86 GLN A O 1
ATOM 658 N N . ALA A 1 87 ? 9.872 0.902 -1.599 1.00 95.12 87 ALA A N 1
ATOM 659 C CA . ALA A 1 87 ? 10.985 1.826 -1.807 1.00 95.12 87 ALA A CA 1
ATOM 660 C C . ALA A 1 87 ? 12.358 1.125 -1.725 1.00 95.12 87 ALA A C 1
ATOM 662 O O . ALA A 1 87 ? 13.187 1.258 -2.619 1.00 95.12 87 ALA A O 1
ATOM 663 N N . GLY A 1 88 ? 12.599 0.358 -0.662 1.00 94.62 88 GLY A N 1
ATOM 664 C CA . GLY A 1 88 ? 13.917 -0.181 -0.332 1.00 94.62 88 GLY A CA 1
ATOM 665 C C . GLY A 1 88 ? 14.272 -1.486 -1.035 1.00 94.62 88 GLY A C 1
ATOM 666 O O . GLY A 1 88 ? 15.416 -1.653 -1.435 1.00 94.62 88 GLY A O 1
ATOM 667 N N . LEU A 1 89 ? 13.328 -2.417 -1.200 1.00 94.19 89 LEU A N 1
ATOM 668 C CA . LEU A 1 89 ? 13.616 -3.684 -1.876 1.00 94.19 89 LEU A CA 1
ATOM 669 C C . LEU A 1 89 ? 13.441 -3.546 -3.385 1.00 94.19 89 LEU A C 1
ATOM 671 O O . LEU A 1 89 ? 14.343 -3.918 -4.118 1.00 94.19 89 LEU A O 1
ATOM 675 N N . THR A 1 90 ? 12.312 -3.000 -3.850 1.00 93.81 90 THR A N 1
ATOM 676 C CA . THR A 1 90 ? 12.000 -3.001 -5.292 1.00 93.81 90 THR A CA 1
ATOM 677 C C . THR A 1 90 ? 12.574 -1.792 -6.031 1.00 93.81 90 THR A C 1
ATOM 679 O O . THR A 1 90 ? 13.311 -1.959 -6.999 1.00 93.81 90 THR A O 1
ATOM 682 N N . HIS A 1 91 ? 12.303 -0.555 -5.598 1.00 93.19 91 HIS A N 1
ATOM 683 C CA . HIS A 1 91 ? 12.781 0.641 -6.311 1.00 93.19 91 HIS A CA 1
ATOM 684 C C . HIS A 1 91 ? 14.306 0.730 -6.324 1.00 93.19 91 HIS A C 1
ATOM 686 O O . HIS A 1 91 ? 14.879 0.949 -7.389 1.00 93.19 91 HIS A O 1
ATOM 692 N N . VAL A 1 92 ? 14.963 0.476 -5.188 1.00 94.19 92 VAL A N 1
ATOM 693 C CA . VAL A 1 92 ? 16.433 0.428 -5.123 1.00 94.19 92 VAL A CA 1
ATOM 694 C C . VAL A 1 92 ? 17.003 -0.729 -5.950 1.00 94.19 92 VAL A C 1
ATOM 696 O O . VAL A 1 92 ? 18.011 -0.524 -6.621 1.00 94.19 92 VAL A O 1
ATOM 699 N N . SER A 1 93 ? 16.383 -1.921 -5.972 1.00 92.94 93 SER A N 1
ATOM 700 C CA . SER A 1 93 ? 16.898 -3.021 -6.806 1.00 92.94 93 SER A CA 1
ATOM 701 C C . SER A 1 93 ? 16.851 -2.680 -8.291 1.00 92.94 93 SER A C 1
ATOM 703 O O . SER A 1 93 ? 17.816 -2.934 -9.000 1.00 92.94 93 SER A O 1
ATOM 705 N N . TRP A 1 94 ? 15.756 -2.072 -8.754 1.00 91.94 94 TRP A N 1
ATOM 706 C CA . TRP A 1 94 ? 15.614 -1.646 -10.148 1.00 91.94 94 TRP A CA 1
ATOM 707 C C . TRP A 1 94 ? 16.567 -0.507 -10.504 1.00 91.94 94 TRP A C 1
ATOM 709 O O . TRP A 1 94 ? 17.207 -0.552 -11.551 1.00 91.94 94 TRP A O 1
ATOM 719 N N . TRP A 1 95 ? 16.743 0.447 -9.589 1.00 91.56 95 TRP A N 1
ATOM 720 C CA . TRP A 1 95 ? 17.691 1.544 -9.762 1.00 91.56 95 TRP A CA 1
ATOM 721 C C . TRP A 1 95 ? 19.138 1.044 -9.890 1.00 91.56 95 TRP A C 1
ATOM 723 O O . TRP A 1 95 ? 19.886 1.476 -10.768 1.00 91.56 95 TRP A O 1
ATOM 733 N N . ASN A 1 96 ? 19.525 0.088 -9.040 1.00 92.62 96 ASN A N 1
ATOM 734 C CA . ASN A 1 96 ? 20.845 -0.545 -9.080 1.00 92.62 96 ASN A CA 1
ATOM 735 C C . ASN A 1 96 ? 21.013 -1.489 -10.278 1.00 92.62 96 ASN A C 1
ATOM 737 O O . ASN A 1 96 ? 22.139 -1.749 -10.688 1.00 92.62 96 ASN A O 1
ATOM 741 N N . HIS A 1 97 ? 19.911 -1.972 -10.852 1.00 90.88 97 HIS A N 1
ATOM 742 C CA . HIS A 1 97 ? 19.888 -2.764 -12.082 1.00 90.88 97 HIS A CA 1
ATOM 743 C C . HIS A 1 97 ? 19.707 -1.900 -13.338 1.00 90.88 97 HIS A C 1
ATOM 745 O O . HIS A 1 97 ? 19.238 -2.374 -14.366 1.00 90.88 97 HIS A O 1
ATOM 751 N N . HIS A 1 98 ? 20.097 -0.627 -13.243 1.00 88.56 98 HIS A N 1
ATOM 752 C CA . HIS A 1 98 ? 20.169 0.326 -14.345 1.00 88.56 98 HIS A CA 1
ATOM 753 C C . HIS A 1 98 ? 18.846 0.695 -15.015 1.00 88.56 98 HIS A C 1
ATOM 755 O O . HIS A 1 98 ? 18.913 1.340 -16.047 1.00 88.56 98 HIS A O 1
ATOM 761 N N . LEU A 1 99 ? 17.684 0.398 -14.422 1.00 89.44 99 LEU A N 1
ATOM 762 C CA . LEU A 1 99 ? 16.413 0.930 -14.915 1.00 89.44 99 LEU A CA 1
ATOM 763 C C . LEU A 1 99 ? 16.242 2.381 -14.439 1.00 89.44 99 LEU A C 1
ATOM 765 O O . LEU A 1 99 ? 16.055 2.632 -13.247 1.00 89.44 99 LEU A O 1
ATOM 769 N N . ARG A 1 100 ? 16.313 3.344 -15.356 1.00 88.38 100 ARG A N 1
ATOM 770 C CA . ARG A 1 100 ? 16.304 4.786 -15.098 1.00 88.38 100 ARG A CA 1
ATOM 771 C C . ARG A 1 100 ? 15.284 5.513 -15.972 1.00 88.38 100 ARG A C 1
ATOM 773 O O . ARG A 1 100 ? 14.954 5.104 -17.085 1.00 88.38 100 ARG A O 1
ATOM 780 N N . ILE A 1 101 ? 14.748 6.598 -15.420 1.00 84.81 101 ILE A N 1
ATOM 781 C CA . ILE A 1 101 ? 13.864 7.522 -16.131 1.00 84.81 101 ILE A CA 1
ATOM 782 C C . ILE A 1 101 ? 14.671 8.785 -16.452 1.00 84.81 101 ILE A C 1
ATOM 784 O O . ILE A 1 101 ? 15.217 9.368 -15.510 1.00 84.81 101 ILE A O 1
ATOM 788 N N . PRO A 1 102 ? 14.642 9.292 -17.701 1.00 82.25 102 PRO A N 1
ATOM 789 C CA . PRO A 1 102 ? 13.861 8.819 -18.856 1.00 82.25 102 PRO A CA 1
ATOM 790 C C . PRO A 1 102 ? 14.597 7.832 -19.783 1.00 82.25 102 PRO A C 1
ATOM 792 O O . PRO A 1 102 ? 14.069 7.500 -20.842 1.00 82.25 102 PRO A O 1
ATOM 795 N N . GLU A 1 103 ? 15.806 7.397 -19.427 1.00 85.00 103 GLU A N 1
ATOM 796 C CA . GLU A 1 103 ? 16.750 6.731 -20.333 1.00 85.00 103 GLU A CA 1
ATOM 797 C C . GLU A 1 103 ? 16.238 5.394 -20.885 1.00 85.00 103 GLU A C 1
ATOM 799 O O . GLU A 1 103 ? 16.420 5.126 -22.070 1.00 85.00 103 GLU A O 1
ATOM 804 N N . ASP A 1 104 ? 15.538 4.597 -20.072 1.00 84.12 104 ASP A N 1
ATOM 805 C CA . ASP A 1 104 ? 15.027 3.278 -20.477 1.00 84.12 104 ASP A CA 1
ATOM 806 C C . ASP A 1 104 ? 13.568 3.310 -20.959 1.00 84.12 104 ASP A C 1
ATOM 808 O O . ASP A 1 104 ? 12.878 2.290 -20.972 1.00 84.12 104 ASP A O 1
ATOM 812 N N . GLY A 1 105 ? 13.068 4.488 -21.343 1.00 86.75 105 GLY A N 1
ATOM 813 C CA . GLY A 1 105 ? 11.818 4.640 -22.085 1.00 86.75 105 GLY A CA 1
ATOM 814 C C . GLY A 1 105 ? 10.565 4.109 -21.374 1.00 86.75 105 GLY A C 1
ATOM 815 O O . GLY A 1 105 ? 10.270 4.454 -20.220 1.00 86.75 105 GLY A O 1
ATOM 816 N N . VAL A 1 106 ? 9.766 3.325 -22.108 1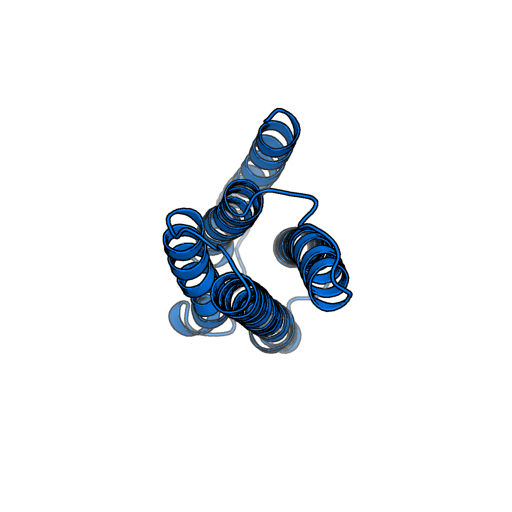.00 86.50 106 VAL A N 1
ATOM 817 C CA . VAL A 1 106 ? 8.441 2.863 -21.668 1.00 86.50 106 VAL A CA 1
ATOM 818 C C . VAL A 1 106 ? 8.525 1.924 -20.459 1.00 86.50 106 VAL A C 1
ATOM 820 O O . VAL A 1 106 ? 7.790 2.186 -19.505 1.00 86.50 106 VAL A O 1
ATOM 823 N N . PRO A 1 107 ? 9.402 0.896 -20.408 1.00 87.69 107 PRO A N 1
ATOM 824 C CA . PRO A 1 107 ? 9.514 0.021 -19.238 1.00 87.69 107 PRO A CA 1
ATOM 825 C C . PRO A 1 107 ? 9.802 0.760 -17.926 1.00 87.69 107 PRO A C 1
ATOM 827 O O . PRO A 1 107 ? 9.122 0.513 -16.926 1.00 87.69 107 PRO A O 1
ATOM 830 N N . ALA A 1 108 ? 10.745 1.710 -17.925 1.00 90.19 108 ALA A N 1
ATOM 831 C CA . ALA A 1 108 ? 11.053 2.504 -16.734 1.00 90.19 108 ALA A CA 1
ATOM 832 C C . ALA A 1 108 ? 9.866 3.369 -16.305 1.00 90.19 108 ALA A C 1
ATOM 834 O O . ALA A 1 108 ? 9.447 3.330 -15.146 1.00 90.19 108 ALA A O 1
ATOM 835 N N . SER A 1 109 ? 9.275 4.101 -17.250 1.00 89.25 109 SER A N 1
ATOM 836 C CA . SER A 1 109 ? 8.129 4.973 -16.977 1.00 89.25 109 SER A CA 1
ATOM 837 C C . SER A 1 109 ? 6.916 4.184 -16.471 1.00 89.25 109 SER A C 1
ATOM 839 O O . SER A 1 109 ? 6.264 4.591 -15.508 1.00 89.25 109 SER A O 1
ATOM 841 N N . ALA A 1 110 ? 6.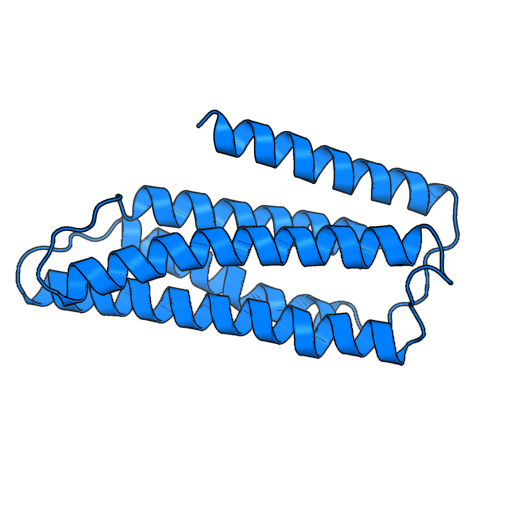638 3.028 -17.078 1.00 89.19 110 ALA A N 1
ATOM 842 C CA . ALA A 1 110 ? 5.571 2.123 -16.675 1.00 89.19 110 ALA A CA 1
ATOM 843 C C . ALA A 1 110 ? 5.785 1.592 -15.255 1.00 89.19 110 ALA A C 1
ATOM 845 O O . ALA A 1 110 ? 4.886 1.702 -14.420 1.00 89.19 110 ALA A O 1
ATOM 846 N N . TYR A 1 111 ? 6.972 1.052 -14.965 1.00 91.31 111 TYR A N 1
ATOM 847 C CA . TYR A 1 111 ? 7.300 0.498 -13.656 1.00 91.31 111 TYR A CA 1
ATOM 848 C C . TYR A 1 111 ? 7.221 1.553 -12.547 1.00 91.31 111 TYR A C 1
ATOM 850 O O . TYR A 1 111 ? 6.444 1.407 -11.595 1.00 91.31 111 TYR A O 1
ATOM 858 N N . TYR A 1 112 ? 8.008 2.625 -12.665 1.00 92.25 112 TYR A N 1
ATOM 859 C CA . TYR A 1 112 ? 8.103 3.652 -11.631 1.00 92.25 112 TYR A CA 1
ATOM 860 C C . TYR A 1 112 ? 6.790 4.421 -11.490 1.00 92.25 112 TYR A C 1
ATOM 862 O O . TYR A 1 112 ? 6.358 4.670 -10.367 1.00 92.25 112 TYR A O 1
ATOM 870 N N . GLY A 1 113 ? 6.108 4.723 -12.599 1.00 90.88 113 GLY A N 1
ATOM 871 C CA . GLY A 1 113 ? 4.817 5.409 -12.587 1.00 90.88 113 GLY A CA 1
ATOM 872 C C . GLY A 1 113 ? 3.729 4.604 -11.876 1.00 90.88 113 GLY A C 1
ATOM 873 O O . GLY A 1 113 ? 3.093 5.110 -10.951 1.00 90.88 113 GLY A O 1
ATOM 874 N N . LEU A 1 114 ? 3.539 3.334 -12.252 1.00 91.69 114 LEU A N 1
ATOM 875 C CA . LEU A 1 114 ? 2.516 2.470 -11.651 1.00 91.69 114 LEU A CA 1
ATOM 876 C C . LEU A 1 114 ? 2.759 2.208 -10.169 1.00 91.69 114 LEU A C 1
ATOM 878 O O . LEU A 1 114 ? 1.838 2.301 -9.354 1.00 91.69 114 LEU A O 1
ATOM 882 N N . THR A 1 115 ? 3.994 1.860 -9.817 1.00 93.31 115 THR A N 1
ATOM 883 C CA . THR A 1 115 ? 4.329 1.497 -8.439 1.00 93.31 115 THR A CA 1
ATOM 884 C C . THR A 1 115 ? 4.342 2.715 -7.519 1.00 93.31 115 THR A C 1
ATOM 886 O O . THR A 1 115 ? 3.837 2.621 -6.401 1.00 93.31 115 THR A O 1
ATOM 889 N N . ALA A 1 116 ? 4.816 3.879 -7.983 1.00 92.50 116 ALA A N 1
ATOM 890 C CA . ALA A 1 116 ? 4.740 5.120 -7.211 1.00 92.50 116 ALA A CA 1
ATOM 891 C C . ALA A 1 116 ? 3.289 5.565 -6.997 1.00 92.50 116 ALA A C 1
ATOM 893 O O . ALA A 1 116 ? 2.913 5.935 -5.885 1.00 92.50 116 ALA A O 1
ATOM 894 N N . LEU A 1 117 ? 2.450 5.476 -8.031 1.00 94.25 117 LEU A N 1
ATOM 895 C CA . LEU A 1 117 ? 1.026 5.781 -7.929 1.00 94.25 117 LEU A CA 1
ATOM 896 C C . LEU A 1 117 ? 0.307 4.849 -6.943 1.00 94.25 117 LEU A C 1
ATOM 898 O O . LEU A 1 117 ? -0.537 5.294 -6.164 1.00 94.25 117 LEU A O 1
ATOM 902 N N . HIS A 1 118 ? 0.641 3.559 -6.956 1.00 95.38 118 HIS A N 1
ATOM 903 C CA . HIS A 1 118 ? 0.095 2.603 -5.998 1.00 95.38 118 HIS A CA 1
ATOM 904 C C . HIS A 1 118 ? 0.504 2.940 -4.562 1.00 95.38 118 HIS A C 1
ATOM 906 O O . HIS A 1 118 ? -0.356 3.003 -3.683 1.00 95.38 118 HIS A O 1
ATOM 912 N 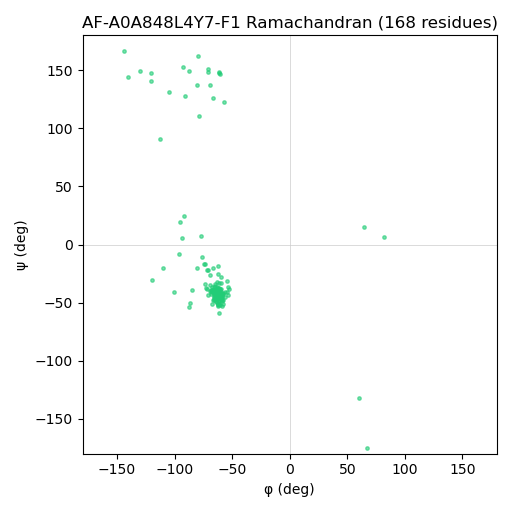N . VAL A 1 119 ? 1.786 3.243 -4.334 1.00 96.00 119 VAL A N 1
ATOM 913 C CA . VAL A 1 119 ? 2.277 3.700 -3.026 1.00 96.00 119 VAL A CA 1
ATOM 914 C C . VAL A 1 119 ? 1.577 4.986 -2.600 1.00 96.00 119 VAL A C 1
ATOM 916 O O . VAL A 1 119 ? 1.146 5.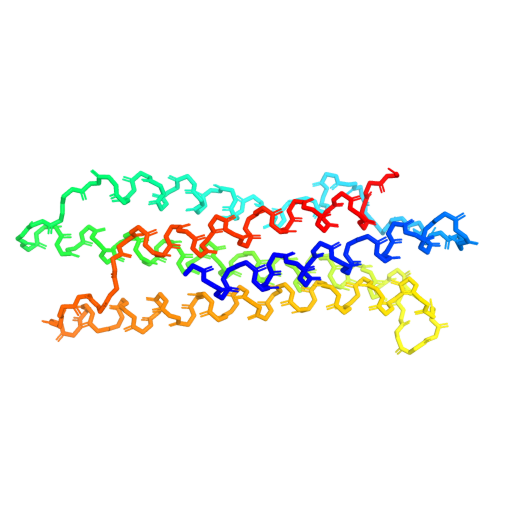083 -1.456 1.00 96.00 119 VAL A O 1
ATOM 919 N N . LEU A 1 120 ? 1.382 5.948 -3.501 1.00 95.50 120 LEU A N 1
ATOM 920 C CA . LEU A 1 120 ? 0.648 7.176 -3.199 1.00 95.50 120 LEU A CA 1
ATOM 921 C C . LEU A 1 120 ? -0.793 6.878 -2.756 1.00 95.50 120 LEU A C 1
ATOM 923 O O . LEU A 1 120 ? -1.272 7.436 -1.768 1.00 95.50 120 LEU A O 1
ATOM 927 N N . HIS A 1 121 ? -1.472 5.958 -3.443 1.00 94.69 121 HIS A N 1
ATOM 928 C CA . HIS A 1 121 ? -2.817 5.531 -3.065 1.00 94.69 121 HIS A CA 1
ATOM 929 C C . HIS A 1 121 ? -2.824 4.816 -1.702 1.00 94.69 121 HIS A C 1
ATOM 931 O O . HIS A 1 121 ? -3.703 5.054 -0.873 1.00 94.69 121 HIS A O 1
ATOM 937 N N . MET A 1 122 ? -1.810 3.994 -1.428 1.00 95.62 122 MET A N 1
ATOM 938 C CA . MET A 1 122 ? -1.610 3.365 -0.125 1.00 95.62 122 MET A CA 1
ATOM 939 C C . MET A 1 122 ? -1.381 4.397 0.988 1.00 95.62 122 MET A C 1
ATOM 941 O O . MET A 1 122 ? -1.993 4.301 2.051 1.00 95.62 122 MET A O 1
ATOM 945 N N . LEU A 1 123 ? -0.561 5.421 0.748 1.00 96.38 123 LEU A N 1
ATOM 946 C CA . LEU A 1 123 ? -0.331 6.512 1.695 1.00 96.38 123 LEU A CA 1
ATOM 947 C C . LEU A 1 123 ? -1.621 7.284 1.992 1.00 96.38 123 LEU A C 1
ATOM 949 O O . LEU A 1 123 ? -1.858 7.641 3.144 1.00 96.38 123 LEU A O 1
ATOM 953 N N . ALA A 1 124 ? -2.494 7.479 0.999 1.00 94.38 124 ALA A N 1
ATOM 954 C CA . ALA A 1 124 ? -3.808 8.081 1.220 1.00 94.38 124 ALA A CA 1
ATOM 955 C C . ALA A 1 124 ? -4.692 7.216 2.143 1.00 94.38 124 ALA A C 1
ATOM 957 O O . ALA A 1 124 ? -5.311 7.736 3.075 1.00 94.38 124 ALA A O 1
ATOM 958 N N . VAL A 1 125 ? -4.709 5.892 1.941 1.00 94.06 125 VAL A N 1
ATOM 959 C CA . VAL A 1 125 ? -5.415 4.943 2.825 1.00 94.06 125 VAL A CA 1
ATOM 960 C C . VAL A 1 125 ? -4.842 4.994 4.247 1.00 94.06 125 VAL A C 1
ATOM 962 O O . VAL A 1 125 ? -5.599 5.075 5.218 1.00 94.06 125 VAL A O 1
ATOM 965 N N . LEU A 1 126 ? -3.513 5.013 4.384 1.00 95.44 126 LEU A N 1
ATOM 966 C CA . LEU A 1 126 ? -2.836 5.106 5.678 1.00 95.44 126 LEU A CA 1
ATOM 967 C C . LEU A 1 126 ? -3.093 6.429 6.387 1.00 95.44 126 LEU A C 1
ATOM 969 O O . LEU A 1 126 ? -3.319 6.416 7.592 1.00 95.44 126 LEU A O 1
ATOM 973 N N . ALA A 1 127 ? -3.127 7.549 5.667 1.00 95.31 127 ALA A N 1
ATOM 974 C CA . ALA A 1 127 ? -3.443 8.850 6.242 1.00 95.31 127 ALA A CA 1
ATOM 975 C C . ALA A 1 127 ? -4.842 8.843 6.873 1.00 95.31 127 ALA A C 1
ATOM 977 O O . ALA A 1 127 ? -5.008 9.236 8.029 1.00 95.31 127 ALA A O 1
ATOM 978 N N . VAL A 1 128 ? -5.844 8.315 6.161 1.00 93.38 128 VAL A N 1
ATOM 979 C CA . VAL A 1 128 ? -7.216 8.199 6.680 1.00 93.38 128 VAL A CA 1
ATOM 980 C C . VAL A 1 128 ? -7.262 7.336 7.947 1.00 93.38 128 VAL A C 1
ATOM 982 O O . VAL A 1 128 ? -7.904 7.716 8.932 1.00 93.38 128 VAL A O 1
ATOM 985 N N . ILE A 1 129 ? -6.561 6.198 7.958 1.00 93.62 129 ILE A N 1
ATOM 986 C CA . ILE A 1 129 ? -6.485 5.307 9.127 1.00 93.62 129 ILE A CA 1
ATOM 987 C C . ILE A 1 129 ? -5.748 5.986 10.288 1.00 93.62 129 ILE A C 1
ATOM 989 O O . ILE A 1 129 ? -6.217 5.927 11.424 1.00 93.62 129 ILE A O 1
ATOM 993 N N . PHE A 1 130 ? -4.647 6.681 10.010 1.00 95.12 130 PHE A N 1
ATOM 994 C CA . PHE A 1 130 ? -3.834 7.385 10.998 1.00 95.12 130 PHE A CA 1
ATOM 995 C C . PHE A 1 130 ? -4.629 8.480 11.705 1.00 95.12 130 PHE A C 1
ATOM 997 O O . PHE A 1 130 ? -4.708 8.486 12.932 1.00 95.12 130 PHE A O 1
ATOM 1004 N N . PHE A 1 131 ? -5.292 9.365 10.954 1.00 93.56 131 PHE A N 1
ATOM 1005 C CA . PHE A 1 131 ? -6.116 10.421 11.548 1.00 93.56 131 PHE A CA 1
ATOM 1006 C C . PHE A 1 131 ? -7.291 9.858 12.348 1.00 93.56 131 PHE A C 1
ATOM 1008 O O . PHE A 1 131 ? -7.682 10.424 13.370 1.00 93.56 131 PHE A O 1
ATOM 1015 N N . SER A 1 132 ? -7.825 8.714 11.926 1.00 91.06 132 SER A N 1
ATOM 1016 C CA . SER A 1 132 ? -8.890 8.029 12.653 1.00 91.06 132 SER A CA 1
ATOM 1017 C C . SER A 1 132 ? -8.396 7.411 13.959 1.00 91.06 132 SER A C 1
ATOM 1019 O O . SER A 1 132 ? -9.047 7.572 14.990 1.00 91.06 132 SER A O 1
ATOM 1021 N N . ALA A 1 133 ? -7.226 6.768 13.943 1.00 91.94 133 ALA A N 1
ATOM 1022 C CA . ALA A 1 133 ? -6.574 6.242 15.138 1.00 91.94 133 ALA A CA 1
ATOM 1023 C C . ALA A 1 133 ? -6.196 7.368 16.112 1.00 91.94 133 ALA A C 1
ATOM 1025 O O . ALA A 1 133 ? -6.434 7.245 17.309 1.00 91.94 133 ALA A O 1
ATOM 1026 N N . LEU A 1 134 ? -5.693 8.495 15.601 1.00 92.81 134 LEU A N 1
ATOM 1027 C CA . LEU A 1 134 ? -5.356 9.673 16.398 1.00 92.81 134 LEU A CA 1
ATOM 1028 C C . LEU A 1 134 ? -6.594 10.288 17.062 1.00 92.81 134 LEU A C 1
ATOM 1030 O O . LEU A 1 134 ? -6.556 10.647 18.237 1.00 92.81 134 LEU A O 1
ATOM 1034 N N . ARG A 1 135 ? -7.706 10.397 16.326 1.00 90.44 135 ARG A N 1
ATOM 1035 C CA . ARG A 1 135 ? -8.981 10.877 16.876 1.00 90.44 135 ARG A CA 1
ATOM 1036 C C . ARG A 1 135 ? -9.518 9.936 17.949 1.00 90.44 135 ARG A C 1
ATOM 1038 O O . ARG A 1 135 ? -9.962 10.417 18.987 1.00 90.44 135 ARG A O 1
ATOM 1045 N N . LEU A 1 136 ? -9.450 8.629 17.702 1.00 89.31 136 LEU A N 1
ATOM 1046 C CA . LEU A 1 136 ? -9.855 7.607 18.659 1.00 89.31 136 LEU A CA 1
ATOM 1047 C C . LEU A 1 136 ? -9.013 7.697 19.939 1.00 89.31 136 LEU A C 1
ATOM 1049 O O . LEU A 1 136 ? -9.566 7.794 21.025 1.00 89.31 136 LEU A O 1
ATOM 1053 N N . TRP A 1 137 ? -7.688 7.792 19.804 1.00 88.81 137 TRP A N 1
ATOM 1054 C CA . TRP A 1 137 ? -6.758 7.932 20.927 1.00 88.81 137 TRP A CA 1
ATOM 1055 C C . TRP A 1 137 ? -7.017 9.187 21.773 1.00 88.81 137 TRP A C 1
ATOM 1057 O O . TRP A 1 137 ? -6.873 9.153 22.990 1.00 88.81 137 TRP A O 1
ATOM 1067 N N . ARG A 1 138 ? -7.476 10.279 21.149 1.00 90.38 138 ARG A N 1
ATOM 1068 C CA . ARG A 1 138 ? -7.888 11.519 21.833 1.00 90.38 138 ARG A CA 1
ATOM 1069 C C . ARG A 1 138 ? -9.273 11.442 22.495 1.00 90.38 138 ARG A C 1
ATOM 1071 O O . ARG A 1 138 ? -9.785 12.466 22.934 1.00 90.38 138 ARG A O 1
ATOM 1078 N N . GLY A 1 139 ? -9.903 10.267 22.542 1.00 83.12 139 GLY A N 1
ATOM 1079 C CA . GLY A 1 139 ? -11.231 10.068 23.130 1.00 83.12 139 GLY A CA 1
ATOM 1080 C C . GLY A 1 139 ? -12.398 10.428 22.205 1.00 83.12 139 GLY A C 1
ATOM 1081 O O . GLY A 1 139 ? -13.550 10.406 22.631 1.00 83.12 139 GLY A O 1
ATOM 1082 N N . GLY A 1 140 ? -12.134 10.746 20.935 1.00 80.69 140 GLY A N 1
ATOM 1083 C CA . GLY A 1 140 ? -13.177 10.954 19.934 1.00 80.69 140 GLY A CA 1
ATOM 1084 C C . GLY A 1 140 ? -13.734 9.637 19.378 1.00 80.69 140 GLY A C 1
ATOM 1085 O O . GLY A 1 140 ? -13.101 8.587 19.446 1.00 80.69 140 GLY A O 1
ATOM 1086 N N . GLY A 1 141 ? -14.914 9.692 18.756 1.00 71.56 141 GLY A N 1
ATOM 1087 C CA . GLY A 1 141 ? -15.440 8.571 17.969 1.00 71.56 141 GLY A CA 1
ATOM 1088 C C . GLY A 1 141 ? -14.680 8.369 16.651 1.00 71.56 141 GLY A C 1
ATOM 1089 O O . GLY A 1 141 ? -14.171 9.333 16.069 1.00 71.56 141 GLY A O 1
ATOM 1090 N N . ALA A 1 142 ? -14.631 7.126 16.159 1.00 64.44 142 ALA A N 1
ATOM 1091 C CA . ALA A 1 142 ? -14.092 6.827 14.833 1.00 64.44 142 ALA A CA 1
ATOM 1092 C C . ALA A 1 142 ? -15.000 7.451 13.750 1.00 64.44 142 ALA A C 1
ATOM 1094 O O . ALA A 1 142 ? -16.205 7.196 13.754 1.00 64.44 142 ALA A O 1
ATOM 1095 N N . PRO A 1 143 ? -14.461 8.263 12.822 1.00 60.12 143 PRO A N 1
ATOM 1096 C CA . PRO A 1 143 ? -15.273 8.976 11.832 1.00 60.12 143 PRO A CA 1
ATOM 1097 C C . PRO A 1 143 ? -15.804 8.064 10.719 1.00 60.12 143 PRO A C 1
ATOM 1099 O O . PRO A 1 143 ? -16.692 8.455 9.967 1.00 60.12 143 PRO A O 1
ATOM 1102 N N . VAL A 1 144 ? -15.225 6.872 10.578 1.00 72.38 144 VAL A N 1
ATOM 1103 C CA . VAL A 1 144 ? -15.432 5.957 9.458 1.00 72.38 144 VAL A CA 1
ATOM 1104 C C . VAL A 1 144 ? -15.484 4.531 10.016 1.00 72.38 144 VAL A C 1
ATOM 1106 O O . VAL A 1 144 ? -14.803 4.201 10.989 1.00 72.38 144 VAL A O 1
ATOM 1109 N N . SER A 1 145 ? -16.320 3.676 9.428 1.00 83.31 145 SER A N 1
ATOM 1110 C CA . SER A 1 145 ? -16.460 2.285 9.875 1.00 83.31 145 SER A CA 1
ATOM 1111 C C . SER A 1 145 ? -15.218 1.454 9.531 1.00 83.31 145 SER A C 1
ATOM 1113 O O . SER A 1 145 ? -14.615 1.628 8.470 1.00 83.31 145 SER A O 1
ATOM 1115 N N . LEU A 1 146 ? -14.886 0.458 10.362 1.00 86.25 146 LEU A N 1
ATOM 1116 C CA . LEU A 1 146 ? -13.826 -0.512 10.045 1.00 86.25 146 LEU A CA 1
ATOM 1117 C C . LEU A 1 146 ? -14.035 -1.204 8.694 1.00 86.25 146 LEU A C 1
ATOM 1119 O O . LEU A 1 146 ? -13.071 -1.532 8.008 1.00 86.25 146 LEU A O 1
ATOM 1123 N N . ARG A 1 147 ? -15.296 -1.392 8.289 1.00 87.62 147 ARG A N 1
ATOM 1124 C CA . ARG A 1 147 ? -15.651 -1.959 6.986 1.00 87.62 147 ARG A CA 1
ATOM 1125 C C . ARG A 1 147 ? -15.135 -1.104 5.829 1.00 87.62 147 ARG A C 1
ATOM 1127 O O . ARG A 1 147 ? -14.682 -1.647 4.830 1.00 87.62 147 ARG A O 1
ATOM 1134 N N . GLN A 1 148 ? -15.182 0.219 5.954 1.00 88.56 148 GLN A N 1
ATOM 1135 C CA . GLN A 1 148 ? -14.667 1.128 4.930 1.00 88.56 148 GLN A CA 1
ATOM 1136 C C . GLN A 1 148 ? -13.134 1.114 4.877 1.00 88.56 148 GLN A C 1
ATOM 1138 O O . GLN A 1 148 ? -12.588 1.108 3.775 1.00 88.56 148 GLN A O 1
ATOM 1143 N N . TYR A 1 149 ? -12.437 1.023 6.018 1.00 90.56 149 TYR A N 1
ATOM 1144 C CA . TYR A 1 149 ? -10.979 0.822 6.006 1.00 90.56 149 TYR A CA 1
ATOM 1145 C C . TYR A 1 149 ? -10.603 -0.514 5.368 1.00 90.56 149 TYR A C 1
ATOM 1147 O O . TYR A 1 149 ? -9.696 -0.557 4.542 1.00 90.56 149 TYR A O 1
ATOM 1155 N N . ALA A 1 150 ? -11.332 -1.587 5.696 1.00 92.56 150 ALA A N 1
ATOM 1156 C CA . ALA A 1 150 ? -11.131 -2.897 5.087 1.00 92.56 150 ALA A CA 1
ATOM 1157 C C . ALA A 1 150 ? -11.320 -2.838 3.565 1.00 92.56 150 ALA A C 1
ATOM 1159 O O . ALA A 1 150 ? -10.471 -3.331 2.836 1.00 92.56 150 ALA A O 1
ATOM 1160 N N . LEU A 1 151 ? -12.371 -2.174 3.069 1.00 92.31 151 LEU A N 1
ATOM 1161 C CA . LEU A 1 151 ? -12.586 -1.995 1.627 1.00 92.31 151 LEU A CA 1
ATOM 1162 C C . LEU A 1 151 ? -11.433 -1.243 0.947 1.00 92.31 151 LEU A C 1
ATOM 1164 O O . LEU A 1 151 ? -10.959 -1.691 -0.094 1.00 92.31 151 LEU A O 1
ATOM 1168 N N . GLY A 1 152 ? -10.964 -0.135 1.531 1.00 92.50 152 GLY A N 1
ATOM 1169 C CA . GLY A 1 152 ? -9.823 0.616 0.994 1.00 92.50 152 GLY A CA 1
ATOM 1170 C C . GLY A 1 152 ? -8.532 -0.208 0.981 1.00 92.50 152 GLY A C 1
ATOM 1171 O O . GLY A 1 152 ? -7.804 -0.212 -0.008 1.00 92.50 152 GLY A O 1
ATOM 1172 N N . TRP A 1 153 ? -8.287 -0.976 2.044 1.00 95.75 153 TRP A N 1
ATOM 1173 C CA . TRP A 1 153 ? -7.126 -1.856 2.141 1.00 95.75 153 TRP A CA 1
ATOM 1174 C C . TRP A 1 153 ? -7.186 -3.042 1.168 1.00 95.75 153 TRP A C 1
ATOM 1176 O O . TRP A 1 153 ? -6.200 -3.390 0.517 1.00 95.75 153 TRP A O 1
ATOM 1186 N N . HIS A 1 154 ? -8.351 -3.677 1.038 1.00 95.62 154 HIS A N 1
ATOM 1187 C CA . HIS A 1 154 ? -8.568 -4.745 0.066 1.00 95.62 154 HIS A CA 1
ATOM 1188 C C . HIS A 1 154 ? -8.328 -4.240 -1.355 1.00 95.62 154 HIS A C 1
ATOM 1190 O O . HIS A 1 154 ? -7.678 -4.930 -2.135 1.00 95.62 154 HIS A O 1
ATOM 1196 N N . PHE A 1 155 ? -8.780 -3.023 -1.664 1.00 95.19 155 PHE A N 1
ATOM 1197 C CA . PHE A 1 155 ? -8.544 -2.405 -2.961 1.00 95.19 155 PHE A CA 1
ATOM 1198 C C . PHE A 1 155 ? -7.046 -2.274 -3.269 1.00 95.19 155 PHE A C 1
ATOM 1200 O O . PHE A 1 155 ? -6.595 -2.810 -4.277 1.00 95.19 155 PHE A O 1
ATOM 1207 N N . VAL A 1 156 ? -6.244 -1.668 -2.382 1.00 96.00 156 VAL A N 1
ATOM 1208 C CA . VAL A 1 156 ? -4.784 -1.576 -2.605 1.00 96.00 156 VAL A CA 1
ATOM 1209 C C . VAL A 1 156 ? -4.113 -2.946 -2.675 1.00 96.00 156 VAL A C 1
ATOM 1211 O O . VAL A 1 156 ? -3.180 -3.118 -3.454 1.00 96.00 156 VAL A O 1
ATOM 1214 N N . THR A 1 157 ? -4.607 -3.940 -1.934 1.00 97.38 157 THR A N 1
ATOM 1215 C CA . THR A 1 157 ? -4.082 -5.315 -1.986 1.00 97.38 157 THR A CA 1
ATOM 1216 C C . THR A 1 157 ? -4.333 -5.961 -3.352 1.00 97.38 157 THR A C 1
ATOM 1218 O O . THR A 1 157 ? -3.416 -6.523 -3.945 1.00 97.38 157 THR A O 1
ATOM 1221 N N . VAL A 1 158 ? -5.556 -5.859 -3.880 1.00 95.62 158 VAL A N 1
ATOM 1222 C CA . VAL A 1 158 ? -5.917 -6.410 -5.198 1.00 95.62 158 VAL A CA 1
ATOM 1223 C C . VAL A 1 158 ? -5.171 -5.684 -6.311 1.00 95.62 158 VAL A C 1
ATOM 1225 O O . VAL A 1 158 ? -4.608 -6.326 -7.192 1.00 95.62 158 VAL A O 1
ATOM 1228 N N . THR A 1 159 ? -5.103 -4.356 -6.250 1.00 94.88 159 THR A N 1
ATOM 1229 C CA . THR A 1 159 ? -4.358 -3.574 -7.237 1.00 94.88 159 THR A CA 1
ATOM 1230 C C . THR A 1 159 ? -2.872 -3.919 -7.207 1.00 94.88 159 THR A C 1
ATOM 1232 O O . THR A 1 159 ? -2.267 -4.052 -8.263 1.00 94.88 159 THR A O 1
ATOM 1235 N N . TRP A 1 160 ? -2.281 -4.142 -6.028 1.00 96.25 160 TRP A N 1
ATOM 1236 C CA . TRP A 1 160 ? -0.891 -4.595 -5.937 1.00 96.25 160 TRP A CA 1
ATOM 1237 C C . TRP A 1 160 ? -0.686 -5.939 -6.645 1.00 96.25 160 TRP A C 1
ATOM 1239 O O . TRP A 1 160 ? 0.276 -6.077 -7.391 1.00 96.25 160 TRP A O 1
ATOM 1249 N N . LEU A 1 161 ? -1.604 -6.899 -6.475 1.00 95.19 161 LEU A N 1
ATOM 1250 C CA . LEU A 1 161 ? -1.538 -8.186 -7.177 1.00 95.19 161 LEU A CA 1
ATOM 1251 C C . LEU A 1 161 ? -1.590 -8.008 -8.699 1.00 95.19 161 LEU A C 1
ATOM 1253 O O . LEU A 1 161 ? -0.798 -8.623 -9.407 1.00 95.19 161 LEU A O 1
ATOM 1257 N N . LEU A 1 162 ? -2.478 -7.143 -9.201 1.00 92.88 162 LEU A N 1
ATOM 1258 C CA . LEU A 1 162 ? -2.562 -6.835 -10.633 1.00 92.88 162 LEU A CA 1
ATOM 1259 C C . LEU A 1 162 ? -1.250 -6.247 -11.164 1.00 92.88 162 LEU A C 1
ATOM 1261 O O . LEU A 1 162 ? -0.748 -6.694 -12.194 1.00 92.88 162 LEU A O 1
ATOM 1265 N N . LEU A 1 163 ? -0.668 -5.290 -10.437 1.00 92.12 163 LEU A N 1
ATOM 1266 C CA . LEU A 1 163 ? 0.617 -4.694 -10.799 1.00 92.12 163 LEU A CA 1
ATOM 1267 C C . LEU A 1 163 ? 1.755 -5.710 -10.728 1.00 92.12 163 LEU A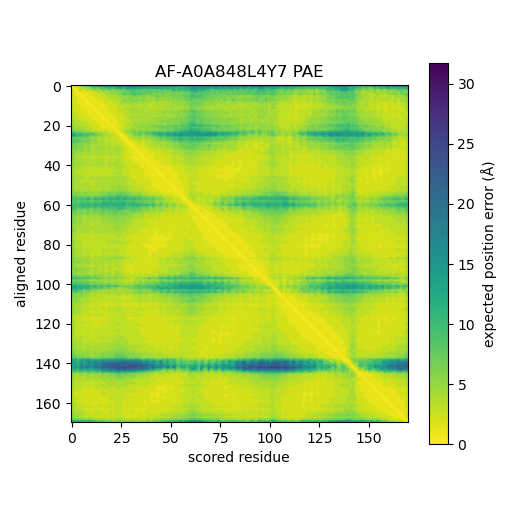 C 1
ATOM 1269 O O . LEU A 1 163 ? 2.602 -5.733 -11.614 1.00 92.12 163 LEU A O 1
ATOM 1273 N N . TYR A 1 164 ? 1.760 -6.568 -9.708 1.00 93.62 164 TYR A N 1
ATOM 1274 C CA . TYR A 1 164 ? 2.773 -7.601 -9.549 1.00 93.62 164 TYR A CA 1
ATOM 1275 C C . TYR A 1 164 ? 2.782 -8.550 -10.754 1.00 93.62 164 TYR A C 1
ATOM 1277 O O . TYR A 1 164 ? 3.842 -8.820 -11.317 1.00 93.62 164 TYR A O 1
ATOM 1285 N N . VAL A 1 165 ? 1.600 -8.995 -11.194 1.00 92.06 165 VAL A N 1
ATOM 1286 C CA . VAL A 1 165 ? 1.452 -9.817 -12.403 1.00 92.06 165 VAL A CA 1
ATOM 1287 C C . VAL A 1 165 ? 1.937 -9.050 -13.634 1.00 92.06 165 VAL A C 1
ATOM 1289 O O . VAL A 1 165 ? 2.778 -9.551 -14.371 1.00 92.06 165 VAL A O 1
ATOM 1292 N N . ALA A 1 166 ? 1.467 -7.819 -13.837 1.00 89.69 166 ALA A N 1
ATOM 1293 C CA . ALA A 1 166 ? 1.772 -7.068 -15.053 1.00 89.69 166 ALA A CA 1
ATOM 1294 C C . ALA A 1 166 ? 3.234 -6.621 -15.181 1.00 89.69 166 ALA A C 1
ATOM 1296 O O . ALA A 1 166 ? 3.705 -6.431 -16.302 1.00 89.69 166 ALA A O 1
ATOM 1297 N N . VAL A 1 167 ? 3.953 -6.442 -14.070 1.00 89.62 167 VAL A N 1
ATOM 1298 C CA . VAL A 1 167 ? 5.334 -5.932 -14.057 1.00 89.62 167 VAL A CA 1
ATOM 1299 C C . VAL A 1 167 ? 6.368 -7.047 -13.901 1.00 89.62 167 VAL A C 1
ATOM 1301 O O . VAL A 1 167 ? 7.422 -6.983 -14.535 1.00 89.62 167 VAL A O 1
ATOM 1304 N N . TYR A 1 168 ? 6.109 -8.042 -13.047 1.00 90.31 168 TYR A N 1
ATOM 1305 C CA . TYR A 1 168 ? 7.135 -9.010 -12.640 1.00 90.31 168 TYR A CA 1
ATOM 1306 C C . TYR A 1 168 ? 6.925 -10.416 -13.188 1.00 90.31 168 TYR A C 1
ATOM 1308 O O . TYR A 1 168 ? 7.877 -11.191 -13.212 1.00 90.31 168 TYR A O 1
ATOM 1316 N N . LEU A 1 169 ? 5.710 -10.773 -13.604 1.00 87.44 169 LEU A N 1
ATOM 1317 C CA . LEU A 1 169 ? 5.462 -12.069 -14.231 1.00 87.44 169 LEU A CA 1
ATOM 1318 C C . LEU A 1 169 ? 5.578 -11.961 -15.759 1.00 87.44 169 LEU A C 1
ATOM 1320 O O . LEU A 1 169 ? 5.444 -10.855 -16.294 1.00 87.44 169 LEU A O 1
ATOM 1324 N N . PRO A 1 170 ? 5.931 -13.064 -16.443 1.00 73.38 170 PRO A N 1
ATOM 1325 C CA . PRO A 1 170 ? 5.948 -13.121 -17.900 1.00 73.38 170 PRO A CA 1
ATOM 1326 C C . PRO A 1 170 ? 4.545 -12.989 -18.500 1.00 73.38 170 PRO A C 1
ATOM 1328 O O . PRO A 1 170 ? 3.576 -13.475 -17.870 1.00 73.38 170 PRO A O 1
#

Solvent-accessible surface area (backbone atoms only — not comparable to full-atom values): 9257 Å² total; per-residue (Å²): 111,70,66,61,52,54,52,47,52,51,54,50,51,54,41,48,52,46,49,56,47,55,79,75,43,90,71,78,82,74,74,59,56,59,72,66,70,46,53,33,51,49,35,39,56,52,36,36,54,50,33,52,57,53,47,74,55,86,68,61,67,73,67,19,50,52,52,50,46,52,54,49,51,52,42,50,51,27,52,49,50,23,51,50,29,43,51,61,56,46,49,45,38,36,48,75,60,68,51,37,80,75,82,53,46,65,65,28,48,51,52,56,49,52,54,50,51,49,48,51,54,46,51,54,54,45,49,56,51,49,57,34,44,53,36,35,75,73,73,44,73,64,89,65,57,56,58,56,55,30,52,54,44,41,48,54,38,54,52,48,53,54,48,46,46,53,72,65,47,135

Secondary structure (DSSP, 8-state):
-HHHHHHHHHHHHHHHHHHHHHTTSPPPPPSS-HHHHHTTHHHHHHHHHHHHHHHTS---HHHHHHHHHHHHHHHHHHHHHHHHHIIIIIIHHHHHTT--TTTTHHHHHHHHHHHHHHHHHHHHHHHHHHHHHHHHHTTPPPSS-HHHHHHHHHHHHHHHHHHHHHHH--

Foldseek 3Di:
DVVLVVVVVVLVVLLVVLLVVVVPDPADDALDALVQVCVLLVLLVVLLVLLVVVLPDDQDDPVSLVVLLVSLVSNLVSLVSSLCCLVPVHVVSCVVVVLDPPVNPPLSCSLCVSSVVLNVLSVVLSVLSVVQSVCSVVVHHRPDGSVVSSVSSVSSSVSVVSSSCSNPND

Sequence (170 aa):
MLGLAAWSMFFVALTFAVGWYRMREPWPPLPLSPVLLALPGLPLIAGSIWLHRASRATYAGPEGHRRLLIALGGVLVLGGLYTAGQAGLTHVSWWNHHLRIPEDGVPASAYYGLTALHVLHMLAVLAVIFFSALRLWRGGGAPVSLRQYALGWHFVTVTWLLLYVAVYLP

Nearest PDB structures (foldseek):
  7au3-assembly1_C  TM=8.121E-01  e=4.478E-04  Paracoccus denitrificans
  7xgg-assembly2_D  TM=3.557E-01  e=4.599E+00  synthetic construct

pLDDT: mean 90.69, std 6.21, range [60.12, 98.19]